Protein AF-A0AA39DGH0-F1 (afdb_monomer_lite)

Secondary structure (DSSP, 8-state):
-------------------------PPP----------SS--SHHHHHHHHHHHHHHHHHHHHHHHHS-----TTS-HHHHHHHHHHHHHHHHHHHHHHHHHHHS-HHHHHHHHHHHHHHHHHHHHHHHHHHHHHHHHHHHHH-

Organism: Vitis rotundifolia (NCBI:txid103349)

Structure (mmCIF, N/CA/C/O backbone):
data_AF-A0AA39DGH0-F1
#
_entry.id   AF-A0AA39DGH0-F1
#
loop_
_atom_site.group_PDB
_atom_site.id
_atom_site.type_symbol
_atom_site.label_atom_id
_atom_site.label_alt_id
_atom_site.label_comp_id
_atom_site.label_asym_id
_atom_site.label_entity_id
_atom_site.label_seq_id
_atom_site.pdbx_PDB_ins_code
_atom_site.Cartn_x
_atom_site.Cartn_y
_atom_site.Cartn_z
_atom_site.occupancy
_atom_site.B_iso_or_equiv
_atom_site.auth_seq_id
_atom_site.auth_comp_id
_atom_site.auth_asym_id
_atom_site.auth_atom_id
_atom_site.pdbx_PDB_model_num
ATOM 1 N N . MET A 1 1 ? -36.836 25.045 59.317 1.00 42.53 1 MET A N 1
ATOM 2 C CA . MET A 1 1 ? -36.509 24.519 57.978 1.00 42.53 1 MET A CA 1
ATOM 3 C C . MET A 1 1 ? -35.917 23.138 58.173 1.00 42.53 1 MET A C 1
ATOM 5 O O . MET A 1 1 ? -34.768 23.012 58.574 1.00 42.53 1 MET A O 1
ATOM 9 N N . GLU A 1 2 ? -36.786 22.139 58.035 1.00 37.50 2 GLU A N 1
ATOM 10 C CA . GLU A 1 2 ? -36.481 20.709 57.889 1.00 37.50 2 GLU A CA 1
ATOM 11 C C . GLU A 1 2 ? -35.688 20.501 56.562 1.00 37.50 2 GLU A C 1
ATOM 13 O O . GLU A 1 2 ? -35.639 21.421 55.749 1.00 37.50 2 GLU A O 1
ATOM 18 N N . SER A 1 3 ? -35.003 19.400 56.238 1.00 40.62 3 SER A N 1
ATOM 19 C CA . SER A 1 3 ? -35.198 18.000 56.616 1.00 40.62 3 SER A CA 1
ATOM 20 C C . SER A 1 3 ? -33.913 17.187 56.379 1.00 40.62 3 SER A C 1
ATOM 22 O O . SER A 1 3 ? -33.245 17.335 55.357 1.00 40.62 3 SER A O 1
ATOM 24 N N . THR A 1 4 ? -33.635 16.257 57.289 1.00 46.69 4 THR A N 1
ATOM 25 C CA . THR A 1 4 ? -32.751 15.098 57.112 1.00 46.69 4 THR A CA 1
ATOM 26 C C . THR A 1 4 ? -33.510 14.038 56.305 1.00 46.69 4 THR A C 1
ATOM 28 O O . THR A 1 4 ? -34.542 13.555 56.769 1.00 46.69 4 THR A O 1
ATOM 31 N N . SER A 1 5 ? -33.056 13.670 55.104 1.00 50.38 5 SER A N 1
ATOM 32 C CA . SER A 1 5 ? -33.682 12.602 54.311 1.00 50.38 5 SER A CA 1
ATOM 33 C C . SER A 1 5 ? -33.056 11.241 54.631 1.00 50.38 5 SER A C 1
ATOM 35 O O . SER A 1 5 ? -31.991 10.873 54.140 1.00 50.38 5 SER A O 1
ATOM 37 N N . LEU A 1 6 ? -33.748 10.486 55.484 1.00 42.78 6 LEU A N 1
ATOM 38 C CA . LEU A 1 6 ? -33.536 9.057 55.704 1.00 42.78 6 LEU A CA 1
ATOM 39 C C . LEU A 1 6 ? -34.305 8.254 54.643 1.00 42.78 6 LEU A C 1
ATOM 41 O O . LEU A 1 6 ? -35.479 8.512 54.384 1.00 42.78 6 LEU A O 1
ATOM 45 N N . PHE A 1 7 ? -33.632 7.265 54.054 1.00 47.84 7 PHE A N 1
ATOM 46 C CA . PHE A 1 7 ? -34.236 6.207 53.241 1.00 47.84 7 PHE A CA 1
ATOM 47 C C . PHE A 1 7 ? -35.332 5.455 54.008 1.00 47.84 7 PHE A C 1
ATOM 49 O O . PHE A 1 7 ? -35.190 5.219 55.210 1.00 47.84 7 PHE A O 1
ATOM 56 N N . PRO A 1 8 ? -36.354 4.958 53.291 1.00 49.88 8 PRO A N 1
ATOM 57 C CA . PRO A 1 8 ? -36.729 3.560 53.511 1.00 49.88 8 PRO A CA 1
ATOM 58 C C . PRO A 1 8 ? -37.145 2.802 52.233 1.00 49.88 8 PRO A C 1
ATOM 60 O O . PRO A 1 8 ? -37.922 3.283 51.414 1.00 49.88 8 PRO A O 1
ATOM 63 N N . SER A 1 9 ? -36.678 1.554 52.124 1.00 48.22 9 SER A N 1
ATOM 64 C CA . SER A 1 9 ? -37.441 0.439 51.529 1.00 48.22 9 SER A CA 1
ATOM 65 C C . SER A 1 9 ? -38.310 -0.194 52.619 1.00 48.22 9 SER A C 1
ATOM 67 O O . SER A 1 9 ? -37.860 -0.256 53.765 1.00 48.22 9 SER A O 1
ATOM 69 N N . PRO A 1 10 ? -39.545 -0.627 52.312 1.00 50.16 10 PRO A N 1
ATOM 70 C CA . PRO A 1 10 ? -39.908 -2.053 52.464 1.00 50.16 10 PRO A CA 1
ATOM 71 C C . PRO A 1 10 ? -40.964 -2.512 51.416 1.00 50.16 10 PRO A C 1
ATOM 73 O O . PRO A 1 10 ? -41.798 -1.732 50.980 1.00 50.16 10 PRO A O 1
ATOM 76 N N . THR A 1 11 ? -40.887 -3.698 50.804 1.00 42.81 11 THR A N 1
ATOM 77 C CA . THR A 1 11 ? -41.265 -5.053 51.277 1.00 42.81 11 THR A CA 1
ATOM 78 C C . THR A 1 11 ? -42.509 -5.591 50.553 1.00 42.81 11 THR A C 1
ATOM 80 O O . THR A 1 11 ? -43.609 -5.057 50.647 1.00 42.81 11 THR A O 1
ATOM 83 N N . LEU A 1 12 ? -42.258 -6.698 49.846 1.00 46.41 12 LEU A N 1
ATOM 84 C CA . LEU A 1 12 ? -43.117 -7.824 49.461 1.00 46.41 12 LEU A CA 1
ATOM 85 C C . LEU A 1 12 ? -44.532 -7.871 50.063 1.00 46.41 12 LEU A C 1
ATOM 87 O O . LEU A 1 12 ? -44.696 -7.926 51.280 1.00 46.41 12 LEU A O 1
ATOM 91 N N . THR A 1 13 ? -45.539 -8.035 49.199 1.00 42.78 13 THR A N 1
ATOM 92 C CA . THR A 1 13 ? -46.873 -8.504 49.598 1.00 42.78 13 THR A CA 1
ATOM 93 C C . THR A 1 13 ? -47.199 -9.855 48.972 1.00 42.78 13 THR A C 1
ATOM 95 O O . THR A 1 13 ? -46.988 -10.108 47.787 1.00 42.78 13 THR A O 1
ATOM 98 N N . PHE A 1 14 ? -47.668 -10.721 49.861 1.00 38.72 14 PHE A N 1
ATOM 99 C CA . PHE A 1 14 ? -47.957 -12.137 49.726 1.00 38.72 14 PHE A CA 1
ATOM 100 C C . PHE A 1 14 ? -49.187 -12.433 48.856 1.00 38.72 14 PHE A C 1
ATOM 102 O O . PHE A 1 14 ? -50.106 -11.624 48.736 1.00 38.72 14 PHE A O 1
ATOM 109 N N . LEU A 1 15 ? -49.199 -13.655 48.314 1.00 43.50 15 LEU A N 1
ATOM 110 C CA . LEU A 1 15 ? -50.305 -14.279 47.594 1.00 43.50 15 LEU A CA 1
ATOM 111 C C . LEU A 1 15 ? -51.615 -14.250 48.394 1.00 43.50 15 LEU A C 1
ATOM 113 O O . LEU A 1 15 ? -51.630 -14.563 49.583 1.00 43.50 15 LEU A O 1
ATOM 117 N N . SER A 1 16 ? -52.727 -14.022 47.694 1.00 40.69 16 SER A N 1
ATOM 118 C CA . SER A 1 16 ? -54.060 -14.375 48.179 1.00 40.69 16 SER A CA 1
ATOM 119 C C . SER A 1 16 ? -54.661 -15.456 47.283 1.00 40.69 16 SER A C 1
ATOM 121 O O . SER A 1 16 ? -54.806 -15.288 46.071 1.00 40.69 16 SER A O 1
ATOM 123 N N . SER A 1 17 ? -54.950 -16.603 47.893 1.00 48.81 17 SER A N 1
ATOM 124 C CA . SER A 1 17 ? -55.628 -17.742 47.285 1.00 48.81 17 SER A CA 1
ATOM 125 C C . SER A 1 17 ? -57.118 -17.455 47.117 1.00 48.81 17 SER A C 1
ATOM 127 O O . SER A 1 17 ? -57.754 -17.029 48.080 1.00 48.81 17 SER A O 1
ATOM 129 N N . SER A 1 18 ? -57.725 -17.832 45.990 1.00 46.91 18 SER A N 1
ATOM 130 C CA . SER A 1 18 ? -59.113 -18.302 46.049 1.00 46.91 18 SER A CA 1
ATOM 131 C C . SER A 1 18 ? -59.487 -19.262 44.914 1.00 46.91 18 SER A C 1
ATOM 133 O O . SER A 1 18 ? -59.310 -18.991 43.733 1.00 46.91 18 SER A O 1
ATOM 135 N N . SER A 1 19 ? -60.042 -20.388 45.366 1.00 43.25 19 SER A N 1
ATOM 136 C CA . SER A 1 19 ? -61.136 -21.173 44.789 1.00 43.25 19 SER A CA 1
ATOM 137 C C . SER A 1 19 ? -60.961 -21.829 43.413 1.00 43.25 19 SER A C 1
ATOM 139 O O . SER A 1 19 ? -61.148 -21.238 42.351 1.00 43.25 19 SER A O 1
ATOM 141 N N . ALA A 1 20 ? -60.738 -23.144 43.464 1.00 47.50 20 ALA A N 1
ATOM 142 C CA . ALA A 1 20 ? -60.955 -24.058 42.357 1.00 47.50 20 ALA A CA 1
ATOM 143 C C . ALA A 1 20 ? -62.436 -24.082 41.937 1.00 47.50 20 ALA A C 1
ATOM 145 O O . ALA A 1 20 ? -63.315 -24.429 42.727 1.00 47.50 20 ALA A O 1
ATOM 146 N N . LYS A 1 21 ? -62.699 -23.813 40.655 1.00 44.69 21 LYS A N 1
ATOM 147 C CA . LYS A 1 21 ? -63.886 -24.311 39.951 1.00 44.69 21 LYS A CA 1
ATOM 148 C C . LYS A 1 21 ? -63.441 -24.955 38.644 1.00 44.69 21 LYS A C 1
ATOM 150 O O . LYS A 1 21 ? -62.970 -24.281 37.731 1.00 44.69 21 LYS A O 1
ATOM 155 N N . ALA A 1 22 ? -63.574 -26.276 38.574 1.00 51.19 22 ALA A N 1
ATOM 156 C CA . ALA A 1 22 ? -63.424 -27.029 37.342 1.00 51.19 22 ALA A CA 1
ATOM 157 C C . ALA A 1 22 ? -64.546 -26.622 36.375 1.00 51.19 22 ALA A C 1
ATOM 159 O O . ALA A 1 22 ? -65.725 -26.797 36.673 1.00 51.19 22 ALA A O 1
ATOM 160 N N . SER A 1 23 ? -64.176 -26.063 35.222 1.00 52.22 23 SER A N 1
ATOM 161 C CA . SER A 1 23 ? -65.091 -25.826 34.108 1.00 52.22 23 SER A CA 1
ATOM 162 C C . SER A 1 23 ? -64.423 -26.263 32.807 1.00 52.22 23 SER A C 1
ATOM 164 O O . SER A 1 23 ? -63.248 -25.998 32.550 1.00 52.22 23 SER A O 1
ATOM 166 N N . TYR A 1 24 ? -65.181 -27.029 32.038 1.00 48.75 24 TYR A N 1
ATOM 167 C CA . TYR A 1 24 ? -64.777 -27.841 30.902 1.00 48.75 24 TYR A CA 1
ATOM 168 C C . TYR A 1 24 ? -64.074 -27.029 29.797 1.00 48.75 24 TYR A C 1
ATOM 170 O O . TYR A 1 24 ? -64.579 -26.011 29.325 1.00 48.75 24 TYR A O 1
ATOM 178 N N . ARG A 1 25 ? -62.906 -27.515 29.344 1.00 44.66 25 ARG A N 1
ATOM 179 C CA . ARG A 1 25 ? -62.127 -26.942 28.230 1.00 44.66 25 ARG A CA 1
ATOM 180 C C . ARG A 1 25 ? -62.976 -26.841 26.955 1.00 44.66 25 ARG A C 1
ATOM 182 O O . ARG A 1 25 ? -63.195 -27.847 26.284 1.00 44.66 25 ARG A O 1
ATOM 189 N N . LYS A 1 26 ? -63.325 -25.626 26.528 1.00 57.91 26 LYS A N 1
ATOM 190 C CA . LYS A 1 26 ? -63.626 -25.343 25.115 1.00 57.91 26 LYS A CA 1
ATOM 191 C C . LYS A 1 26 ? -62.351 -24.835 24.442 1.00 57.91 26 LYS A C 1
ATOM 193 O O . LYS A 1 26 ? -61.803 -23.811 24.840 1.00 57.91 26 LYS A O 1
ATOM 198 N N . LYS A 1 27 ? -61.837 -25.576 23.455 1.00 62.75 27 LYS A N 1
ATOM 199 C CA . LYS A 1 27 ? -60.684 -25.142 22.649 1.00 62.75 27 LYS A CA 1
ATOM 200 C C . LYS A 1 27 ? -61.118 -23.958 21.766 1.00 62.75 27 LYS A C 1
ATOM 202 O O . LYS A 1 27 ? -62.127 -24.097 21.075 1.00 62.75 27 LYS A O 1
ATOM 207 N N . PRO A 1 28 ? -60.395 -22.826 21.733 1.00 60.41 28 PRO A N 1
ATOM 208 C CA . PRO A 1 28 ? -60.683 -21.775 20.768 1.00 60.41 28 PRO A CA 1
ATOM 209 C C . PRO A 1 28 ? -60.288 -22.257 19.367 1.00 60.41 28 PRO A C 1
ATOM 211 O O . PRO A 1 28 ? -59.126 -22.577 19.111 1.00 60.41 28 PRO A O 1
ATOM 214 N N . VAL A 1 29 ? -61.254 -22.319 18.450 1.00 65.62 29 VAL A N 1
ATOM 215 C CA . VAL A 1 29 ? -60.976 -22.518 17.023 1.00 65.62 29 VAL A CA 1
ATOM 216 C C . VAL A 1 29 ? -60.322 -21.237 16.512 1.00 65.62 29 VAL A C 1
ATOM 218 O O . VAL A 1 29 ? -60.973 -20.209 16.334 1.00 65.62 29 VAL A O 1
ATOM 221 N N . ARG A 1 30 ? -59.002 -21.281 16.324 1.00 61.28 30 ARG A N 1
ATOM 222 C CA . ARG A 1 30 ? -58.217 -20.173 15.780 1.00 61.28 30 ARG A CA 1
ATOM 223 C C . ARG A 1 30 ? -58.513 -20.080 14.280 1.00 61.28 30 ARG A C 1
ATOM 225 O O . ARG A 1 30 ? -58.002 -20.876 13.498 1.00 61.28 30 ARG A O 1
ATOM 232 N N . ARG A 1 31 ? -59.363 -19.135 13.870 1.00 58.19 31 ARG A N 1
ATOM 233 C CA . ARG A 1 31 ? -59.560 -18.808 12.451 1.00 58.19 31 ARG A CA 1
ATOM 234 C C . ARG A 1 31 ? -58.286 -18.129 11.947 1.00 58.19 31 ARG A C 1
ATOM 236 O O . ARG A 1 31 ? -58.039 -16.967 12.255 1.00 58.19 31 ARG A O 1
ATOM 243 N N . VAL A 1 32 ? -57.457 -18.871 11.219 1.00 63.12 32 VAL A N 1
ATOM 244 C CA . VAL A 1 32 ? -56.293 -18.318 10.521 1.00 63.12 32 VAL A CA 1
ATOM 245 C C . VAL A 1 32 ? -56.812 -17.577 9.294 1.00 63.12 32 VAL A C 1
ATOM 247 O O . VAL A 1 32 ? -57.253 -18.194 8.330 1.00 63.12 32 VAL A O 1
ATOM 250 N N . VAL A 1 33 ? -56.804 -16.247 9.349 1.00 64.44 33 VAL A N 1
ATOM 251 C CA . VAL A 1 33 ? -56.995 -15.408 8.165 1.00 64.44 33 VAL A CA 1
ATOM 252 C C . VAL A 1 33 ? -55.631 -15.273 7.500 1.00 64.44 33 VAL A C 1
ATOM 254 O O . VAL A 1 33 ? -54.727 -14.644 8.047 1.00 64.44 33 VAL A O 1
ATOM 257 N N . ALA A 1 34 ? -55.464 -15.894 6.335 1.00 57.00 34 ALA A N 1
ATOM 258 C CA . ALA A 1 34 ? -54.327 -15.616 5.474 1.00 57.00 34 ALA A CA 1
ATOM 259 C C . ALA A 1 34 ? -54.542 -14.235 4.841 1.00 57.00 34 ALA A C 1
ATOM 261 O O . ALA A 1 34 ? -55.468 -14.043 4.054 1.00 57.00 34 ALA A O 1
ATOM 262 N N . ALA A 1 35 ? -53.709 -13.259 5.204 1.00 56.72 35 ALA A N 1
ATOM 263 C CA . ALA A 1 35 ? -53.669 -11.985 4.502 1.00 56.72 35 ALA A CA 1
ATOM 264 C C . ALA A 1 35 ? -53.132 -12.237 3.084 1.00 56.72 35 ALA A C 1
ATOM 266 O O . ALA A 1 35 ? -51.950 -12.539 2.907 1.00 56.72 35 ALA A O 1
ATOM 267 N N . SER A 1 36 ? -54.011 -12.158 2.082 1.00 57.56 36 SER A N 1
ATOM 268 C CA . SER A 1 36 ? -53.622 -12.171 0.672 1.00 57.56 36 SER A CA 1
ATOM 269 C C . SER A 1 36 ? -52.685 -10.987 0.416 1.00 57.56 36 SER A C 1
ATOM 271 O O . SER A 1 36 ? -53.087 -9.828 0.519 1.00 57.56 36 SER A O 1
ATOM 273 N N . ARG A 1 37 ? -51.403 -11.279 0.163 1.00 53.75 37 ARG A N 1
ATOM 274 C CA . ARG A 1 37 ? -50.387 -10.281 -0.182 1.00 53.75 37 ARG A CA 1
ATOM 275 C C . ARG A 1 37 ? -50.652 -9.784 -1.602 1.00 53.75 37 ARG A C 1
ATOM 277 O O . ARG A 1 37 ? -50.439 -10.529 -2.556 1.00 53.75 37 ARG A O 1
ATOM 284 N N . GLY A 1 38 ? -51.072 -8.527 -1.723 1.00 52.69 38 GLY A N 1
ATOM 285 C CA . GLY A 1 38 ? -51.119 -7.821 -3.001 1.00 52.69 38 GLY A CA 1
ATOM 286 C C . GLY A 1 38 ? -49.735 -7.767 -3.676 1.00 52.69 38 GLY A C 1
ATOM 287 O O . GLY A 1 38 ? -48.708 -7.778 -2.986 1.00 52.69 38 GLY A O 1
ATOM 288 N N . PRO A 1 39 ? -49.676 -7.746 -5.017 1.00 53.47 39 PRO A N 1
ATOM 289 C CA . PRO A 1 39 ? -48.426 -7.710 -5.760 1.00 53.47 39 PRO A CA 1
ATOM 290 C C . PRO A 1 39 ? -47.935 -6.262 -5.833 1.00 53.47 39 PRO A C 1
ATOM 292 O O . PRO A 1 39 ? -48.393 -5.503 -6.678 1.00 53.47 39 PRO A O 1
ATOM 295 N N . GLY A 1 40 ? -47.038 -5.846 -4.938 1.00 59.50 40 GLY A N 1
ATOM 296 C CA . GLY A 1 40 ? -46.499 -4.487 -5.069 1.00 59.50 40 GLY A CA 1
ATOM 297 C C . GLY A 1 40 ? -45.558 -3.948 -4.002 1.00 59.50 40 GLY A C 1
ATOM 298 O O . GLY A 1 40 ? -45.328 -2.750 -4.011 1.00 59.50 40 GLY A O 1
ATOM 299 N N . ASP A 1 41 ? -45.024 -4.760 -3.087 1.00 53.38 41 ASP A N 1
ATOM 300 C CA . ASP A 1 41 ? -44.098 -4.243 -2.066 1.00 53.38 41 ASP A CA 1
ATOM 301 C C . ASP A 1 41 ? -43.218 -5.368 -1.498 1.00 53.38 41 ASP A C 1
ATOM 303 O O . ASP A 1 41 ? -43.489 -5.923 -0.430 1.00 53.38 41 ASP A O 1
ATOM 307 N N . ARG A 1 42 ? -42.230 -5.832 -2.276 1.00 55.97 42 ARG A N 1
ATOM 308 C CA . ARG A 1 42 ? -41.376 -6.971 -1.878 1.00 55.97 42 ARG A CA 1
ATOM 309 C C . ARG A 1 42 ? -39.928 -6.625 -1.549 1.00 55.97 42 ARG A C 1
ATOM 311 O O . ARG A 1 42 ? -39.307 -7.438 -0.873 1.00 55.97 42 ARG A O 1
ATOM 318 N N . ASP A 1 43 ? -39.434 -5.435 -1.883 1.00 58.19 43 ASP A N 1
ATOM 319 C CA . ASP A 1 43 ? -38.002 -5.140 -1.707 1.00 58.19 43 ASP A CA 1
ATOM 320 C C . ASP A 1 43 ? -37.648 -4.319 -0.459 1.00 58.19 43 ASP A C 1
ATOM 322 O O . ASP A 1 43 ? -36.489 -4.301 -0.053 1.00 58.19 43 ASP A O 1
ATOM 326 N N . TYR A 1 44 ? -38.617 -3.721 0.245 1.00 55.19 44 TYR A N 1
ATOM 327 C CA . TYR A 1 44 ? -38.317 -2.928 1.451 1.00 55.19 44 TYR A CA 1
ATOM 328 C C . TYR A 1 44 ? -38.424 -3.692 2.777 1.00 55.19 44 TYR A C 1
ATOM 330 O O . TYR A 1 44 ? -37.876 -3.261 3.792 1.00 55.19 44 TYR A O 1
ATOM 338 N N . ARG A 1 45 ? -39.093 -4.852 2.800 1.00 56.38 45 ARG A N 1
ATOM 339 C CA . ARG A 1 45 ? -39.342 -5.603 4.046 1.00 56.38 45 ARG A CA 1
ATOM 340 C C . ARG A 1 45 ? -38.182 -6.521 4.462 1.00 56.38 45 ARG A C 1
ATOM 342 O O . ARG A 1 45 ? -38.103 -6.875 5.635 1.00 56.38 45 ARG A O 1
ATOM 349 N N . GLY A 1 46 ? -37.301 -6.902 3.534 1.00 57.19 46 GLY A N 1
ATOM 350 C CA . GLY A 1 46 ? -36.109 -7.714 3.828 1.00 57.19 46 GLY A CA 1
ATOM 351 C C . GLY A 1 46 ? -34.944 -6.893 4.383 1.00 57.19 46 GLY A C 1
ATOM 352 O O . GLY A 1 46 ? -34.297 -7.313 5.337 1.00 57.19 46 GLY A O 1
ATOM 353 N N . LYS A 1 47 ? -34.758 -5.676 3.857 1.00 59.88 47 LYS A N 1
ATOM 354 C CA . LYS A 1 47 ? -33.627 -4.801 4.187 1.00 59.88 47 LYS A CA 1
ATOM 355 C C . LYS A 1 47 ? -33.594 -4.406 5.671 1.00 59.88 47 LYS A C 1
ATOM 357 O O . LYS A 1 47 ? -32.598 -4.643 6.337 1.00 59.88 47 LYS A O 1
ATOM 362 N N . LEU A 1 48 ? -34.738 -3.987 6.232 1.00 60.25 48 LEU A N 1
ATOM 363 C CA . LEU A 1 48 ? -34.859 -3.592 7.649 1.00 60.25 48 LEU A CA 1
ATOM 364 C C . LEU A 1 48 ? -34.437 -4.688 8.644 1.00 60.25 48 LEU A C 1
ATOM 366 O O . LEU A 1 48 ? -33.980 -4.382 9.748 1.00 60.25 48 LEU A O 1
ATOM 370 N N . VAL A 1 49 ? -34.615 -5.963 8.281 1.00 62.94 49 VAL A N 1
ATOM 371 C CA . VAL A 1 49 ? -34.152 -7.084 9.111 1.00 62.94 49 VAL A CA 1
ATOM 372 C C . VAL A 1 49 ? -32.632 -7.215 9.017 1.00 62.94 49 VAL A C 1
ATOM 374 O O . VAL A 1 49 ? -31.993 -7.465 10.038 1.00 62.94 49 VAL A O 1
ATOM 377 N N . ASP A 1 50 ? -32.049 -6.981 7.841 1.00 72.31 50 ASP A N 1
ATOM 378 C CA . ASP A 1 50 ? -30.605 -7.041 7.615 1.00 72.31 50 ASP A CA 1
ATOM 379 C C . ASP A 1 50 ? -29.849 -5.919 8.335 1.00 72.31 50 ASP A C 1
ATOM 381 O O . ASP A 1 50 ? -28.837 -6.212 8.970 1.00 72.31 50 ASP A O 1
ATOM 385 N N . GLU A 1 51 ? -30.335 -4.670 8.349 1.00 77.38 51 GLU A N 1
ATOM 386 C CA . GLU A 1 51 ? -29.670 -3.599 9.114 1.00 77.38 51 GLU A CA 1
ATOM 387 C C . GLU A 1 51 ? -29.624 -3.918 10.613 1.00 77.38 51 GLU A C 1
ATOM 389 O O . GLU A 1 51 ? -28.560 -3.857 11.238 1.00 77.38 51 GLU A O 1
ATOM 394 N N . ASN A 1 52 ? -30.756 -4.323 11.199 1.00 82.75 52 ASN A N 1
ATOM 395 C CA . ASN A 1 52 ? -30.797 -4.668 12.619 1.00 82.75 52 ASN A CA 1
ATOM 396 C C . ASN A 1 52 ? -29.972 -5.933 12.913 1.00 82.75 52 ASN A C 1
ATOM 398 O O . ASN A 1 52 ? -29.394 -6.071 13.994 1.00 82.75 52 ASN A O 1
ATOM 402 N N . MET A 1 53 ? -29.854 -6.840 11.938 1.00 87.12 53 MET A N 1
ATOM 403 C CA . MET A 1 53 ? -28.997 -8.016 12.043 1.00 87.12 53 MET A CA 1
ATOM 404 C C . MET A 1 53 ? -27.505 -7.700 11.936 1.00 87.12 53 MET A C 1
ATOM 406 O O . MET A 1 53 ? -26.711 -8.316 12.650 1.00 87.12 53 MET A O 1
ATOM 410 N N . ILE A 1 54 ? -27.105 -6.738 11.104 1.00 86.44 54 ILE A N 1
ATOM 411 C CA . ILE A 1 54 ? -25.723 -6.248 11.022 1.00 86.44 54 ILE A CA 1
ATOM 412 C C . ILE A 1 54 ? -25.339 -5.572 12.338 1.00 86.44 54 ILE A C 1
ATOM 414 O O . ILE A 1 54 ? -24.298 -5.908 12.901 1.00 86.44 54 ILE A O 1
ATOM 418 N N . VAL A 1 55 ? -26.204 -4.706 12.878 1.00 91.00 55 VAL A N 1
ATOM 419 C CA . VAL A 1 55 ? -25.980 -4.050 14.176 1.00 91.00 55 VAL A CA 1
ATOM 420 C C . VAL A 1 55 ? -25.873 -5.081 15.298 1.00 91.00 55 VAL A C 1
ATOM 422 O O . VAL A 1 55 ? -24.976 -4.983 16.133 1.00 91.00 55 VAL A O 1
ATOM 425 N N . LEU A 1 56 ? -26.726 -6.112 15.306 1.00 92.75 56 LEU A N 1
ATOM 426 C CA . LEU A 1 56 ? -26.636 -7.172 16.310 1.00 92.75 56 LEU A CA 1
ATOM 427 C C . LEU A 1 56 ? -25.314 -7.941 16.199 1.00 92.75 56 LEU A C 1
ATOM 429 O O . LEU A 1 56 ? -24.647 -8.164 17.205 1.00 92.75 56 LEU A O 1
ATOM 433 N N . ARG A 1 57 ? -24.902 -8.321 14.984 1.00 90.88 57 ARG A N 1
ATOM 434 C CA . ARG A 1 57 ? -23.621 -9.010 14.750 1.00 90.88 57 ARG A CA 1
ATOM 435 C C . ARG A 1 57 ? -22.430 -8.142 15.149 1.00 90.88 57 ARG A C 1
ATOM 437 O O . ARG A 1 57 ? -21.480 -8.669 15.718 1.00 90.88 57 ARG A O 1
ATOM 444 N N . MET A 1 58 ? -22.489 -6.841 14.875 1.00 89.69 58 MET A N 1
ATOM 445 C CA . MET A 1 58 ? -21.477 -5.871 15.282 1.00 89.69 58 MET A CA 1
ATOM 446 C C . MET A 1 58 ? -21.381 -5.794 16.807 1.00 89.69 58 MET A C 1
ATOM 448 O O . MET A 1 58 ? -20.305 -6.030 17.343 1.00 89.69 58 MET A O 1
ATOM 452 N N . ARG A 1 59 ? -22.503 -5.597 17.507 1.00 92.25 59 ARG A N 1
ATOM 453 C CA . ARG A 1 59 ? -22.535 -5.539 18.977 1.00 92.25 59 ARG A CA 1
ATOM 454 C C . ARG A 1 59 ? -22.096 -6.846 19.631 1.00 92.25 59 ARG A C 1
ATOM 456 O O . ARG A 1 59 ? -21.356 -6.815 20.601 1.00 92.25 59 ARG A O 1
ATOM 463 N N . ILE A 1 60 ? -22.498 -8.001 19.091 1.00 91.50 60 ILE A N 1
ATOM 464 C CA . ILE A 1 60 ? -22.032 -9.308 19.585 1.00 91.50 60 ILE A CA 1
ATOM 465 C C . ILE A 1 60 ? -20.515 -9.424 19.437 1.00 91.50 60 ILE A C 1
ATOM 467 O O . ILE A 1 60 ? -19.865 -9.950 20.331 1.00 91.50 60 ILE A O 1
ATOM 471 N N . ARG A 1 61 ? -19.934 -8.960 18.323 1.00 84.94 61 ARG A N 1
ATOM 472 C CA . ARG A 1 61 ? -18.475 -8.973 18.136 1.00 84.94 61 ARG A CA 1
ATOM 473 C C . ARG A 1 61 ? -17.771 -7.988 19.061 1.00 84.94 61 ARG A C 1
ATOM 475 O O . ARG A 1 61 ? -16.746 -8.349 19.614 1.00 84.94 61 ARG A O 1
ATOM 482 N N . GLU A 1 62 ? -18.317 -6.791 19.234 1.00 84.69 62 GLU A N 1
ATOM 483 C CA . GLU A 1 62 ? -17.790 -5.759 20.132 1.00 84.69 62 GLU A CA 1
ATOM 484 C C . GLU A 1 62 ? -17.771 -6.244 21.584 1.00 84.69 62 GLU A C 1
ATOM 486 O O . GLU A 1 62 ? -16.723 -6.246 22.221 1.00 84.69 62 GLU A O 1
ATOM 491 N N . VAL A 1 63 ? -18.897 -6.779 22.067 1.00 85.56 63 VAL A N 1
ATOM 492 C CA . VAL A 1 63 ? -18.996 -7.377 23.403 1.00 85.56 63 VAL A CA 1
ATOM 493 C C . VAL A 1 63 ? -18.087 -8.598 23.521 1.00 85.56 63 VAL A C 1
ATOM 495 O O . VAL A 1 63 ? -17.364 -8.705 24.499 1.00 85.56 63 VAL A O 1
ATOM 498 N N . LYS A 1 64 ? -18.012 -9.473 22.510 1.00 81.31 64 LYS A N 1
ATOM 499 C CA . LYS A 1 64 ? -17.071 -10.607 22.523 1.00 81.31 64 LYS A CA 1
ATOM 500 C C . LYS A 1 64 ? -15.605 -10.184 22.564 1.00 81.31 64 LYS A C 1
ATOM 502 O O . LYS A 1 64 ? -14.808 -10.892 23.171 1.00 81.31 64 LYS A O 1
ATOM 507 N N . MET A 1 65 ? -15.244 -9.081 21.910 1.00 72.88 65 MET A N 1
ATOM 508 C CA . MET A 1 65 ? -13.896 -8.504 21.963 1.00 72.88 65 MET A CA 1
ATOM 509 C C . MET A 1 65 ? -13.602 -7.838 23.312 1.00 72.88 65 MET A C 1
ATOM 511 O O . MET A 1 65 ? -12.442 -7.754 23.690 1.00 72.88 65 MET A O 1
ATOM 515 N N . LEU A 1 66 ? -14.633 -7.380 24.027 1.00 73.31 66 LEU A N 1
ATOM 516 C CA . LEU A 1 66 ? -14.518 -6.843 25.383 1.00 73.31 66 LEU A CA 1
ATOM 517 C C . LEU A 1 66 ? -14.455 -7.960 26.448 1.00 73.31 66 LEU A C 1
ATOM 519 O O . LEU A 1 66 ? -13.725 -7.843 27.427 1.00 73.31 66 LEU A O 1
ATOM 523 N N . GLU A 1 67 ? -15.233 -9.032 26.261 1.00 71.44 67 GLU A N 1
ATOM 524 C CA . GLU A 1 67 ? -15.329 -10.199 27.153 1.00 71.44 67 GLU A CA 1
ATOM 525 C C . GLU A 1 67 ? -14.136 -11.146 27.013 1.00 71.44 67 GLU A C 1
ATOM 527 O O . GLU A 1 67 ? -13.639 -11.682 28.005 1.00 71.44 67 GLU A O 1
ATOM 532 N N . THR A 1 68 ? -13.664 -11.358 25.783 1.00 71.06 68 THR A N 1
ATOM 533 C CA . THR A 1 68 ? -12.355 -11.970 25.564 1.00 71.06 68 THR A CA 1
ATOM 534 C C . THR A 1 68 ? -11.363 -10.930 26.036 1.00 71.06 68 THR A C 1
ATOM 536 O O . THR A 1 68 ? -11.252 -9.884 25.402 1.00 71.06 68 THR A O 1
ATOM 539 N N . SER A 1 69 ? -10.690 -11.174 27.165 1.00 62.06 69 SER A N 1
ATOM 540 C CA . SER A 1 69 ? -9.629 -10.282 27.628 1.00 62.06 69 SER A CA 1
ATOM 541 C C . SER A 1 69 ? -8.762 -9.915 26.429 1.00 62.06 69 SER A C 1
ATOM 543 O O . SER A 1 69 ? -8.465 -10.793 25.610 1.00 62.06 69 SER A O 1
ATOM 545 N N . LYS A 1 70 ? -8.430 -8.625 26.303 1.00 62.88 70 LYS A N 1
ATOM 546 C CA . LYS A 1 70 ? -7.574 -8.013 25.273 1.00 62.88 70 LYS A CA 1
ATOM 547 C C . LYS A 1 70 ? -6.152 -8.582 25.398 1.00 62.88 70 LYS A C 1
ATOM 549 O O . LYS A 1 70 ? -5.189 -7.899 25.709 1.00 62.88 70 LYS A O 1
ATOM 554 N N . SER A 1 71 ? -6.063 -9.899 25.313 1.00 64.69 71 SER A N 1
ATOM 555 C CA . SER A 1 71 ? -4.907 -10.708 25.595 1.00 64.69 71 SER A CA 1
ATOM 556 C C . SER A 1 71 ? 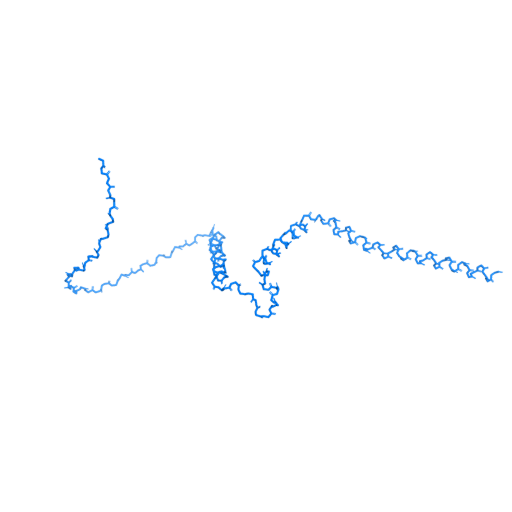-4.208 -10.863 24.261 1.00 64.69 71 SER A C 1
ATOM 558 O O . SER A 1 71 ? -4.780 -11.419 23.315 1.00 64.69 71 SER A O 1
ATOM 560 N N . PRO A 1 72 ? -3.000 -10.305 24.139 1.00 68.25 72 PRO A N 1
ATOM 561 C CA . PRO A 1 72 ? -2.240 -10.485 22.929 1.00 68.25 72 PRO A CA 1
ATOM 562 C C . PRO A 1 72 ? -2.000 -11.988 22.732 1.00 68.25 72 PRO A C 1
ATOM 564 O O . PRO A 1 72 ? -1.850 -12.722 23.719 1.00 68.25 72 PRO A O 1
ATOM 567 N N . PRO A 1 73 ? -1.969 -12.466 21.480 1.00 74.00 73 PRO A N 1
ATOM 568 C CA . PRO A 1 73 ? -1.731 -13.871 21.193 1.00 74.00 73 PRO A CA 1
ATOM 569 C C . PRO A 1 73 ? -0.488 -14.383 21.932 1.00 74.00 73 PRO A C 1
ATOM 571 O O . PRO A 1 73 ? 0.529 -13.693 22.030 1.00 74.00 73 PRO A O 1
ATOM 574 N N . SER A 1 74 ? -0.554 -15.601 22.475 1.00 74.50 74 SER A N 1
ATOM 575 C CA . SER A 1 74 ? 0.524 -16.153 23.312 1.00 74.50 74 SER A CA 1
ATOM 576 C C . SER A 1 74 ? 1.859 -16.285 22.572 1.00 74.50 74 SER A C 1
ATOM 578 O O . SER A 1 74 ? 2.910 -16.276 23.208 1.00 74.50 74 SER A O 1
ATOM 580 N N . ASN A 1 75 ? 1.815 -16.359 21.239 1.00 83.00 75 ASN A N 1
ATOM 581 C CA . ASN A 1 75 ? 2.971 -16.446 20.352 1.00 83.00 75 ASN A CA 1
ATOM 582 C C . ASN A 1 75 ? 3.652 -15.095 20.061 1.00 83.00 75 ASN A C 1
ATOM 584 O O . ASN A 1 75 ? 4.621 -15.079 19.307 1.0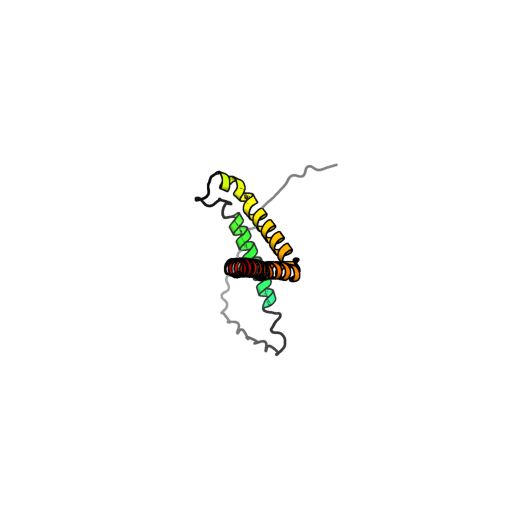0 83.00 75 ASN A O 1
ATOM 588 N N . TRP A 1 76 ? 3.137 -13.982 20.589 1.00 82.25 76 TRP A N 1
ATOM 589 C CA . TRP A 1 76 ? 3.717 -12.651 20.389 1.00 82.25 76 TRP A CA 1
ATOM 590 C C . TRP A 1 76 ? 4.858 -12.390 21.371 1.00 82.25 76 TRP A C 1
ATOM 592 O O . TRP A 1 76 ? 4.862 -12.871 22.507 1.00 82.25 76 TRP A O 1
ATOM 602 N N . MET A 1 77 ? 5.829 -11.596 20.940 1.00 83.06 77 MET A N 1
ATOM 603 C CA . MET A 1 77 ? 6.991 -11.230 21.739 1.00 83.06 77 MET A CA 1
ATOM 604 C C . MET A 1 77 ? 6.611 -10.155 22.778 1.00 83.06 77 MET A C 1
ATOM 606 O O . MET A 1 77 ? 5.722 -9.339 22.549 1.00 83.06 77 MET A O 1
ATOM 610 N N . GLU A 1 78 ? 7.280 -10.105 23.936 1.00 85.44 78 GLU A N 1
ATOM 611 C CA . GLU A 1 78 ? 6.885 -9.224 25.062 1.00 85.44 78 GLU A CA 1
ATOM 612 C C . GLU A 1 78 ? 6.862 -7.716 24.728 1.00 85.44 78 GLU A C 1
ATOM 614 O O . GLU A 1 78 ? 6.215 -6.918 25.405 1.00 85.44 78 GLU A O 1
ATOM 619 N N . TRP A 1 79 ? 7.564 -7.277 23.682 1.00 84.12 79 TRP A N 1
ATOM 620 C CA . TRP A 1 79 ? 7.459 -5.900 23.185 1.00 84.12 79 TRP A CA 1
ATOM 621 C C . TRP A 1 79 ? 6.236 -5.680 22.280 1.00 84.12 79 TRP A C 1
ATOM 623 O O . TRP A 1 79 ? 5.661 -4.597 22.323 1.00 84.12 79 TRP A O 1
ATOM 633 N N . GLU A 1 80 ? 5.794 -6.693 21.532 1.00 83.00 80 GLU A N 1
ATOM 634 C CA . GLU A 1 80 ? 4.594 -6.642 20.682 1.00 83.00 80 GLU A CA 1
ATOM 635 C C . GLU A 1 80 ? 3.338 -6.608 21.553 1.00 83.00 80 GLU A C 1
ATOM 637 O O . GLU A 1 80 ? 2.420 -5.824 21.320 1.00 83.00 80 GLU A O 1
ATOM 642 N N . LYS A 1 81 ? 3.342 -7.394 22.637 1.00 82.88 81 LYS A N 1
ATOM 643 C CA . LYS A 1 81 ? 2.282 -7.399 23.655 1.00 82.88 81 LYS A CA 1
ATOM 644 C C . LYS A 1 81 ? 2.069 -6.019 24.283 1.00 82.88 81 LYS A C 1
ATOM 646 O O . LYS A 1 81 ? 0.930 -5.637 24.527 1.00 82.88 81 LYS A O 1
ATOM 651 N N . ARG A 1 82 ? 3.148 -5.251 24.494 1.00 82.19 82 ARG A N 1
ATOM 652 C CA . ARG A 1 82 ? 3.099 -3.886 25.057 1.00 82.19 82 ARG A CA 1
ATOM 653 C C . ARG A 1 82 ? 2.415 -2.865 24.144 1.00 82.19 82 ARG A C 1
ATOM 655 O O . ARG A 1 82 ? 1.943 -1.854 24.646 1.00 82.19 82 ARG A O 1
ATOM 662 N N . TYR A 1 83 ? 2.357 -3.123 22.838 1.00 75.38 83 TYR A N 1
ATOM 663 C CA . TYR A 1 83 ? 1.739 -2.231 21.849 1.00 75.38 83 TYR A CA 1
ATOM 664 C C . TYR A 1 83 ? 0.383 -2.733 21.327 1.00 75.38 83 TYR A C 1
ATOM 666 O O . TYR A 1 83 ? -0.246 -2.063 20.510 1.00 75.38 83 TYR A O 1
ATOM 674 N N . TYR A 1 84 ? -0.097 -3.881 21.813 1.00 78.12 84 TYR A N 1
ATOM 675 C CA . TYR A 1 84 ? -1.302 -4.546 21.312 1.00 78.12 84 TYR A CA 1
ATOM 676 C C . TYR A 1 84 ? -2.566 -3.679 21.389 1.00 78.12 84 TYR A C 1
ATOM 678 O O . TYR A 1 84 ? -3.381 -3.692 20.467 1.00 78.12 84 TYR A O 1
ATOM 686 N N . ASP A 1 85 ? -2.709 -2.897 22.462 1.00 78.12 85 ASP A N 1
ATOM 687 C CA . ASP A 1 85 ? -3.922 -2.116 22.712 1.00 78.12 85 ASP A CA 1
ATOM 688 C C . ASP A 1 85 ? -4.198 -1.056 21.647 1.00 78.12 85 ASP A C 1
ATOM 690 O O . ASP A 1 85 ? -5.362 -0.844 21.310 1.00 78.12 85 ASP A O 1
ATOM 694 N N . HIS A 1 86 ? -3.137 -0.441 21.119 1.00 78.75 86 HIS A N 1
ATOM 695 C CA . HIS A 1 86 ? -3.203 0.648 20.142 1.00 78.75 86 HIS A CA 1
ATOM 696 C C . HIS A 1 86 ? -2.969 0.150 18.708 1.00 78.75 86 HIS A C 1
ATOM 698 O O . HIS A 1 86 ? -3.441 0.760 17.755 1.00 78.75 86 HIS A O 1
ATOM 704 N N . TYR A 1 87 ? -2.328 -1.014 18.541 1.00 80.31 87 TYR A N 1
ATOM 705 C CA . TYR A 1 87 ? -1.993 -1.584 17.235 1.00 80.31 87 TYR A CA 1
ATOM 706 C C . TYR A 1 87 ? -3.197 -1.698 16.291 1.00 80.31 87 TYR A C 1
ATOM 708 O O . TYR A 1 87 ? -3.121 -1.302 15.131 1.00 80.31 87 TYR A O 1
ATOM 716 N N . ASN A 1 88 ? -4.323 -2.230 16.773 1.00 80.25 88 ASN A N 1
ATOM 717 C CA . ASN A 1 88 ? -5.501 -2.424 15.925 1.00 80.25 88 ASN A CA 1
ATOM 718 C C . ASN A 1 88 ? -6.131 -1.096 15.482 1.00 80.25 88 ASN A C 1
ATOM 720 O O . ASN A 1 88 ? -6.619 -0.999 14.356 1.00 80.25 88 ASN A O 1
ATOM 724 N N . GLU A 1 89 ? -6.123 -0.087 16.353 1.00 84.56 89 GLU A N 1
ATOM 725 C CA . GLU A 1 89 ? -6.675 1.239 16.067 1.00 84.56 89 GLU A CA 1
ATOM 726 C C . GLU A 1 89 ? -5.792 1.975 15.053 1.00 84.56 89 GLU A C 1
ATOM 728 O O . GLU A 1 89 ? -6.292 2.433 14.023 1.00 84.56 89 GLU A O 1
ATOM 733 N N . ASP A 1 90 ? -4.477 1.966 15.278 1.00 86.12 90 ASP A N 1
ATOM 734 C CA . ASP A 1 90 ? -3.482 2.585 14.402 1.00 86.12 90 ASP A CA 1
ATOM 735 C C . ASP A 1 90 ? -3.466 1.938 13.012 1.00 86.12 90 ASP A C 1
ATOM 737 O O . ASP A 1 90 ? -3.485 2.632 11.993 1.00 86.12 90 ASP A O 1
ATOM 741 N N . VAL A 1 91 ? -3.483 0.601 12.939 1.00 87.75 91 VAL A N 1
ATOM 742 C CA . VAL A 1 91 ? -3.506 -0.130 11.662 1.00 87.75 91 VAL A CA 1
ATOM 743 C C . VAL A 1 91 ? -4.807 0.133 10.912 1.00 87.75 91 VAL A C 1
ATOM 745 O O . VAL A 1 91 ? -4.775 0.398 9.710 1.00 87.75 91 VAL A O 1
ATOM 748 N N . CYS A 1 92 ? -5.954 0.104 11.594 1.00 86.31 92 CYS A N 1
ATOM 749 C CA . CYS A 1 92 ? -7.242 0.396 10.967 1.00 86.31 92 CYS A CA 1
ATOM 750 C C . CYS A 1 92 ? -7.289 1.834 10.427 1.00 86.31 92 CYS A C 1
ATOM 752 O O . CYS A 1 92 ? -7.720 2.060 9.293 1.00 86.31 92 CYS A O 1
ATOM 754 N N . GLN A 1 93 ? -6.784 2.803 11.194 1.00 89.12 93 GLN A N 1
ATOM 755 C CA . GLN A 1 93 ? -6.709 4.198 10.773 1.00 89.12 93 GLN A CA 1
ATOM 756 C C . GLN A 1 93 ? -5.759 4.382 9.585 1.00 89.12 93 GLN A C 1
ATOM 758 O O . GLN A 1 93 ? -6.136 5.010 8.595 1.00 89.12 93 GLN A O 1
ATOM 763 N N . ALA A 1 94 ? -4.557 3.809 9.645 1.00 90.81 94 ALA A N 1
ATOM 764 C CA . ALA A 1 94 ? -3.575 3.883 8.568 1.00 90.81 94 ALA A CA 1
ATOM 765 C C . ALA A 1 94 ? -4.111 3.261 7.271 1.00 90.81 94 ALA A C 1
ATOM 767 O O . ALA A 1 94 ? -3.993 3.861 6.202 1.00 90.81 94 ALA A O 1
ATOM 768 N N . VAL A 1 95 ? -4.760 2.095 7.357 1.00 91.56 95 VAL A N 1
ATOM 769 C CA . VAL A 1 95 ? -5.392 1.438 6.205 1.00 91.56 95 VAL A CA 1
ATOM 770 C C . VAL A 1 95 ? -6.557 2.269 5.668 1.00 91.56 95 VAL A C 1
ATOM 772 O O . VAL A 1 95 ? -6.674 2.420 4.455 1.00 91.56 95 VAL A O 1
ATOM 775 N N . GLY A 1 96 ? -7.380 2.868 6.532 1.00 87.88 96 GLY A N 1
ATOM 776 C CA . GLY A 1 96 ? -8.467 3.759 6.118 1.00 87.88 96 GLY A CA 1
ATOM 777 C C . GLY A 1 96 ? -7.968 5.019 5.405 1.00 87.88 96 GLY A C 1
ATOM 778 O O . GLY A 1 96 ? -8.516 5.409 4.372 1.00 87.88 96 GLY A O 1
ATOM 779 N N . LEU A 1 97 ? -6.887 5.627 5.903 1.00 88.38 97 LEU A N 1
ATOM 780 C CA . LEU A 1 97 ? -6.223 6.760 5.256 1.00 88.38 97 LEU A CA 1
ATOM 781 C C . LEU A 1 97 ? -5.618 6.361 3.913 1.00 88.38 97 LEU A C 1
ATOM 783 O O . LEU A 1 97 ? -5.805 7.076 2.932 1.00 88.38 97 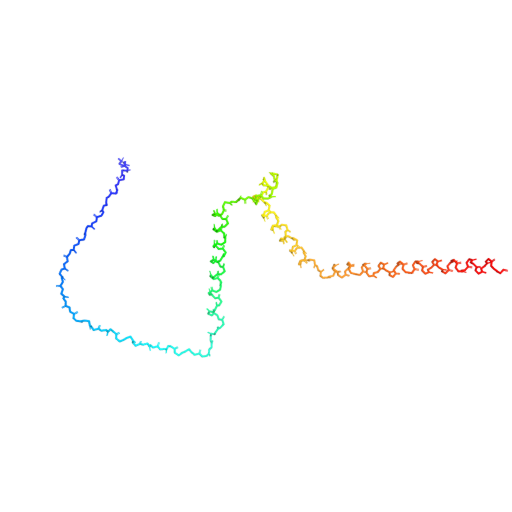LEU A O 1
ATOM 787 N N . LEU A 1 98 ? -4.945 5.212 3.844 1.00 88.31 98 LEU A N 1
ATOM 788 C CA . LEU A 1 98 ? -4.387 4.685 2.604 1.00 88.31 98 LEU A CA 1
ATOM 789 C C . LEU A 1 98 ? -5.485 4.396 1.580 1.00 88.31 98 LEU A C 1
ATOM 791 O O . LEU A 1 98 ? -5.355 4.768 0.419 1.00 88.31 98 LEU A O 1
ATOM 795 N N . GLN A 1 99 ? -6.579 3.768 1.999 1.00 87.31 99 GLN A N 1
ATOM 796 C CA . GLN A 1 99 ? -7.717 3.480 1.137 1.00 87.31 99 GLN A CA 1
ATOM 797 C C . GLN A 1 99 ? -8.369 4.771 0.633 1.00 87.31 99 GLN A C 1
ATOM 799 O O . GLN A 1 99 ? -8.645 4.887 -0.559 1.00 87.31 99 GLN A O 1
ATOM 804 N N . SER A 1 100 ? -8.567 5.758 1.509 1.00 84.25 100 SER A N 1
ATOM 805 C CA . SER A 1 100 ? -9.046 7.089 1.130 1.00 84.25 100 SER A CA 1
ATOM 806 C C . SER A 1 100 ? -8.093 7.752 0.139 1.00 84.25 100 SER A C 1
ATOM 808 O O . SER A 1 100 ? -8.519 8.261 -0.893 1.00 84.25 100 SER A O 1
ATOM 810 N N . TYR A 1 101 ? -6.789 7.696 0.398 1.00 82.81 101 TYR A N 1
ATOM 811 C CA . TYR A 1 101 ? -5.772 8.238 -0.490 1.00 82.81 101 TYR A CA 1
ATOM 812 C C . TYR A 1 101 ? -5.805 7.556 -1.861 1.00 82.81 101 TYR A C 1
ATOM 814 O O . TYR A 1 101 ? -5.877 8.244 -2.870 1.00 82.81 101 TYR A O 1
ATOM 822 N N . LEU A 1 102 ? -5.860 6.224 -1.917 1.00 79.88 102 LEU A N 1
ATOM 823 C CA . LEU A 1 102 ? -5.960 5.456 -3.161 1.00 79.88 102 LEU A CA 1
ATOM 824 C C . LEU A 1 102 ? -7.261 5.722 -3.925 1.00 79.88 102 LEU A C 1
ATOM 826 O O . LEU A 1 102 ? -7.237 5.761 -5.151 1.00 79.88 102 LEU A O 1
ATOM 830 N N . MET A 1 103 ? -8.381 5.943 -3.233 1.00 80.12 103 MET A N 1
ATOM 831 C CA . MET A 1 103 ? -9.638 6.350 -3.873 1.00 80.12 103 MET A CA 1
ATOM 832 C C . MET A 1 103 ? -9.612 7.799 -4.372 1.00 80.12 103 MET A C 1
ATOM 834 O O . MET A 1 103 ? -10.275 8.122 -5.354 1.00 80.12 103 MET A O 1
ATOM 838 N N . ASN A 1 104 ? -8.838 8.666 -3.718 1.00 77.62 104 ASN A N 1
ATOM 839 C CA . ASN A 1 104 ? -8.653 10.060 -4.115 1.00 77.62 104 ASN A CA 1
ATOM 840 C C . ASN A 1 104 ? -7.576 10.240 -5.194 1.00 77.62 104 ASN A C 1
ATOM 842 O O . ASN A 1 104 ? -7.588 11.243 -5.915 1.00 77.62 104 ASN A O 1
ATOM 846 N N . ILE A 1 105 ? -6.645 9.290 -5.332 1.00 77.81 105 ILE A N 1
ATOM 847 C CA . ILE A 1 105 ? -5.692 9.273 -6.435 1.00 77.81 105 ILE A CA 1
ATOM 848 C C . ILE A 1 105 ? -6.497 9.127 -7.723 1.00 77.81 105 ILE A C 1
ATOM 850 O O . ILE A 1 105 ? -7.105 8.096 -8.007 1.00 77.81 105 ILE A O 1
ATOM 854 N N . ARG A 1 106 ? -6.494 10.192 -8.530 1.00 73.50 106 ARG A N 1
ATOM 855 C CA . ARG A 1 106 ? -7.111 10.168 -9.853 1.00 73.50 106 ARG A CA 1
ATOM 856 C C . ARG A 1 106 ? -6.513 9.000 -10.647 1.00 73.50 106 ARG A C 1
ATOM 858 O O . ARG A 1 106 ? -5.288 8.860 -10.650 1.00 73.50 106 ARG A O 1
ATOM 865 N N . PRO A 1 107 ? -7.319 8.221 -11.391 1.00 68.75 107 PRO A N 1
ATOM 866 C CA . PRO A 1 107 ? -6.826 7.122 -12.231 1.00 68.75 107 PRO A CA 1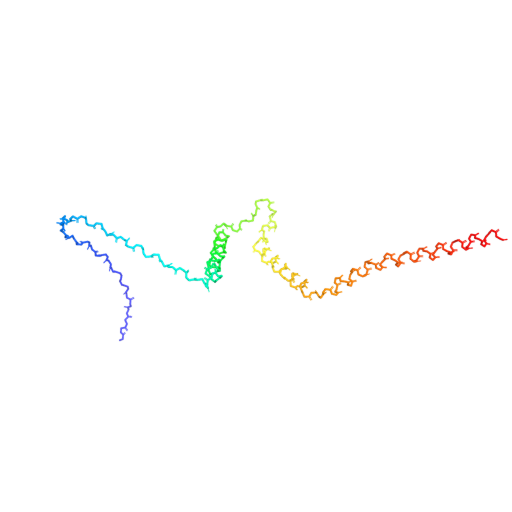
ATOM 867 C C . PRO A 1 107 ? -5.713 7.549 -13.211 1.00 68.75 107 PRO A C 1
ATOM 869 O O . PRO A 1 107 ? -4.930 6.720 -13.668 1.00 68.75 107 PRO A O 1
ATOM 872 N N . SER A 1 108 ? -5.573 8.855 -13.470 1.00 70.62 108 SER A N 1
ATOM 873 C CA . SER A 1 108 ? -4.461 9.460 -14.206 1.00 70.62 108 SER A CA 1
ATOM 874 C C . SER A 1 108 ? -3.077 9.248 -13.579 1.00 70.62 108 SER A C 1
ATOM 876 O O . SER A 1 108 ? -2.102 9.167 -14.313 1.00 70.62 108 SER A O 1
ATOM 878 N N . LEU A 1 109 ? -2.951 9.164 -12.251 1.00 78.25 109 LEU A N 1
ATOM 879 C CA . LEU A 1 109 ? -1.661 8.944 -11.581 1.00 78.25 109 LEU A CA 1
ATOM 880 C C . LEU A 1 109 ? -1.176 7.504 -11.783 1.00 78.25 109 LEU A C 1
ATOM 882 O O . LEU A 1 109 ? -0.012 7.287 -12.107 1.00 78.25 109 LEU A O 1
ATOM 886 N N . ALA A 1 110 ? -2.087 6.532 -11.683 1.00 79.88 110 ALA A N 1
ATOM 887 C CA . ALA A 1 110 ? -1.804 5.138 -12.017 1.00 79.88 110 ALA A CA 1
ATOM 888 C C . ALA A 1 110 ? -1.413 4.985 -13.498 1.00 79.88 110 ALA A C 1
ATOM 890 O O . ALA A 1 110 ? -0.417 4.334 -13.806 1.00 79.88 110 ALA A O 1
ATOM 891 N N . LEU A 1 111 ? -2.137 5.653 -14.406 1.00 83.38 111 LEU A N 1
ATOM 892 C CA . LEU A 1 111 ? -1.770 5.734 -15.826 1.00 83.38 111 LEU A CA 1
ATOM 893 C C . LEU A 1 111 ? -0.409 6.413 -16.040 1.00 83.38 1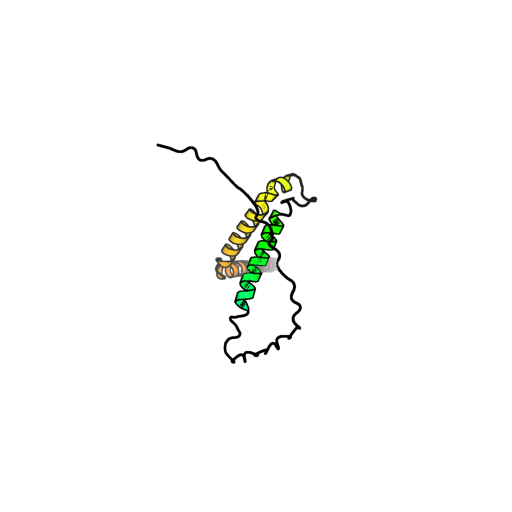11 LEU A C 1
ATOM 895 O O . LEU A 1 111 ? 0.344 5.993 -16.912 1.00 83.38 111 LEU A O 1
ATOM 899 N N . GLY A 1 112 ? -0.067 7.418 -15.232 1.00 89.19 112 GLY A N 1
ATOM 900 C CA . GLY A 1 112 ? 1.238 8.076 -15.249 1.00 89.19 112 GLY A CA 1
ATOM 901 C C . GLY A 1 112 ? 2.375 7.120 -14.891 1.00 89.19 112 GLY A C 1
ATOM 902 O O . GLY A 1 112 ? 3.333 7.002 -15.650 1.00 89.19 112 GLY A O 1
ATOM 903 N N . PHE A 1 113 ? 2.252 6.375 -13.787 1.00 89.94 113 PHE A N 1
ATOM 904 C CA . PHE A 1 113 ? 3.238 5.352 -13.418 1.00 89.94 113 PHE A CA 1
ATOM 905 C C . PHE A 1 113 ? 3.334 4.240 -14.463 1.00 89.94 113 PHE A C 1
ATOM 907 O O . PHE A 1 113 ? 4.438 3.850 -14.839 1.00 89.94 113 PHE A O 1
ATOM 914 N N . LEU A 1 114 ? 2.198 3.773 -14.984 1.00 90.31 114 LEU A N 1
ATOM 915 C CA . LEU A 1 114 ? 2.170 2.784 -16.057 1.00 90.31 114 LEU A CA 1
ATOM 916 C C . LEU A 1 114 ? 2.868 3.303 -17.322 1.00 90.31 114 LEU A C 1
ATOM 918 O O . LEU A 1 114 ? 3.620 2.563 -17.952 1.00 90.31 114 LEU A O 1
ATOM 922 N N . GLY A 1 115 ? 2.667 4.575 -17.668 1.00 93.00 115 GLY A N 1
ATOM 923 C CA . GLY A 1 115 ? 3.339 5.244 -18.777 1.00 93.00 115 GLY A CA 1
ATOM 924 C C . GLY A 1 115 ? 4.846 5.366 -18.563 1.00 93.00 115 GLY A C 1
ATOM 925 O O . GLY A 1 115 ? 5.605 5.041 -19.468 1.00 93.00 115 GLY A O 1
ATOM 926 N N . LEU A 1 116 ? 5.296 5.751 -17.365 1.00 92.88 116 LEU A N 1
ATOM 927 C CA . LEU A 1 116 ? 6.723 5.820 -17.028 1.00 92.88 116 LEU A CA 1
ATOM 928 C C . LEU A 1 116 ? 7.396 4.446 -17.118 1.00 92.88 116 LEU A C 1
ATOM 930 O O . LEU A 1 116 ? 8.460 4.320 -17.724 1.00 92.88 116 LEU A O 1
ATOM 934 N N . ILE A 1 117 ? 6.755 3.406 -16.577 1.00 94.25 117 ILE A N 1
ATOM 935 C CA . ILE A 1 117 ? 7.246 2.025 -16.681 1.00 94.25 117 ILE A CA 1
ATOM 936 C C . ILE A 1 117 ? 7.295 1.601 -18.151 1.00 94.25 117 ILE A C 1
ATOM 938 O O . ILE A 1 117 ? 8.318 1.095 -18.612 1.00 94.25 117 ILE A O 1
ATOM 942 N N . SER A 1 118 ? 6.232 1.874 -18.909 1.00 93.69 118 SER A N 1
ATOM 943 C CA . SER A 1 118 ? 6.148 1.518 -20.328 1.00 93.69 118 SER A CA 1
ATOM 944 C C . SER A 1 118 ? 7.149 2.283 -21.188 1.00 93.69 118 SER A C 1
ATOM 946 O O . SER A 1 118 ? 7.591 1.742 -22.191 1.00 93.69 118 SER A O 1
ATOM 948 N N . LEU A 1 119 ? 7.524 3.509 -20.808 1.00 93.75 119 LEU A N 1
ATOM 949 C CA . LEU A 1 119 ? 8.505 4.337 -21.513 1.00 93.75 119 LEU A CA 1
ATOM 950 C C . LEU A 1 119 ? 9.951 3.970 -21.144 1.00 93.75 119 LEU A C 1
ATOM 952 O O . LEU A 1 119 ? 10.854 4.178 -21.951 1.00 93.75 119 LEU A O 1
ATOM 956 N N . SER A 1 120 ? 10.186 3.371 -19.972 1.00 94.81 120 SER A N 1
ATOM 957 C CA . SER A 1 120 ? 11.534 2.961 -19.553 1.00 94.81 120 SER A CA 1
ATOM 958 C C . SER A 1 120 ? 12.179 1.959 -20.525 1.00 94.81 120 SER A C 1
ATOM 960 O O . SER A 1 120 ? 13.346 2.101 -20.894 1.00 94.81 120 SER A O 1
ATOM 962 N N . VAL A 1 121 ? 11.391 0.999 -21.017 1.00 93.19 121 VAL A N 1
ATOM 963 C CA . VAL A 1 121 ? 11.825 -0.044 -21.955 1.00 93.19 121 VAL A CA 1
ATOM 964 C C . VAL A 1 121 ? 12.208 0.519 -23.334 1.00 93.19 121 VAL A C 1
ATOM 966 O O . VAL A 1 121 ? 13.341 0.283 -23.763 1.00 93.19 121 VAL A O 1
ATOM 969 N N . PRO A 1 122 ? 11.355 1.281 -24.050 1.00 93.06 122 PRO A N 1
ATOM 970 C CA . PRO A 1 122 ? 11.719 1.854 -25.340 1.00 93.06 122 PRO A CA 1
ATOM 971 C C . PRO A 1 122 ? 12.852 2.875 -25.210 1.00 93.06 122 PRO A C 1
ATOM 973 O O . PRO A 1 122 ? 13.723 2.890 -26.072 1.00 93.06 122 PRO A O 1
ATOM 976 N N . MET A 1 123 ? 12.921 3.658 -24.126 1.00 93.88 123 MET A N 1
ATOM 977 C CA . MET A 1 123 ? 14.048 4.575 -23.895 1.00 93.88 123 MET A CA 1
ATOM 978 C C . MET A 1 123 ? 15.383 3.828 -23.788 1.00 93.88 123 MET A C 1
ATOM 980 O O . MET A 1 123 ? 16.354 4.204 -24.445 1.00 93.88 123 MET A O 1
ATOM 984 N N . SER A 1 124 ? 15.431 2.734 -23.021 1.00 94.62 124 SER A N 1
ATOM 985 C CA . SER A 1 124 ? 16.622 1.878 -22.942 1.00 94.62 124 SER A CA 1
ATOM 986 C C . SER A 1 124 ? 16.951 1.221 -24.289 1.00 94.62 124 SER A C 1
ATOM 988 O O . SER A 1 124 ? 18.112 1.195 -24.699 1.00 94.62 124 SER A O 1
ATOM 990 N N . THR A 1 125 ? 15.930 0.761 -25.015 1.00 94.88 125 THR A N 1
ATOM 991 C CA . THR A 1 125 ? 16.085 0.115 -26.328 1.00 94.88 125 THR A CA 1
ATOM 992 C C . THR A 1 125 ? 16.677 1.067 -27.369 1.00 94.88 125 THR A C 1
ATOM 994 O O . THR A 1 125 ? 17.610 0.695 -28.077 1.00 94.88 125 THR A O 1
ATOM 997 N N . VAL A 1 126 ? 16.180 2.308 -27.441 1.00 96.06 126 VAL A N 1
ATOM 998 C CA . VAL A 1 126 ? 16.695 3.339 -28.358 1.00 96.06 126 VAL A CA 1
ATOM 999 C C . VAL A 1 126 ? 18.157 3.644 -28.052 1.00 96.06 126 VAL A C 1
ATOM 1001 O O . VAL A 1 126 ? 18.978 3.664 -28.966 1.00 96.06 126 VAL A O 1
ATOM 1004 N N . MET A 1 127 ? 18.501 3.815 -26.772 1.00 95.50 127 MET A N 1
ATOM 1005 C CA . MET A 1 127 ? 19.884 4.059 -26.359 1.00 95.50 127 MET A CA 1
ATOM 1006 C C . MET A 1 127 ? 20.812 2.909 -26.779 1.00 95.50 127 MET A C 1
ATOM 1008 O O . MET A 1 127 ? 21.882 3.149 -27.338 1.00 95.50 127 MET A O 1
ATOM 1012 N N . GLY A 1 128 ? 20.381 1.660 -26.573 1.00 95.50 128 GLY A N 1
ATOM 1013 C CA . GLY A 1 128 ? 21.129 0.477 -27.000 1.00 95.50 128 GLY A CA 1
ATOM 1014 C C . GLY A 1 128 ? 21.306 0.393 -28.520 1.00 95.50 128 GLY A C 1
ATOM 1015 O O . GLY A 1 128 ? 22.396 0.083 -28.996 1.00 95.50 128 GLY A O 1
ATOM 1016 N N . MET A 1 129 ? 20.269 0.724 -29.296 1.00 95.06 129 MET A N 1
ATOM 1017 C CA . MET A 1 129 ? 20.356 0.753 -30.761 1.00 95.06 129 MET A CA 1
ATOM 1018 C C . MET A 1 129 ? 21.335 1.815 -31.269 1.00 95.06 129 MET A C 1
ATOM 1020 O O . MET A 1 129 ? 22.112 1.528 -32.178 1.00 95.06 129 MET A O 1
ATOM 1024 N N . VAL A 1 130 ? 21.335 3.017 -30.682 1.00 95.25 130 VAL A N 1
ATOM 1025 C CA . VAL A 1 130 ? 22.282 4.081 -31.059 1.00 95.25 130 VAL A CA 1
ATOM 1026 C C . VAL A 1 130 ? 23.722 3.622 -30.833 1.00 95.25 130 VAL A C 1
ATOM 1028 O O . VAL A 1 130 ? 24.536 3.705 -31.751 1.00 95.25 130 VAL A O 1
ATOM 1031 N N . GLN A 1 131 ? 24.014 3.047 -29.663 1.00 92.94 131 GLN A N 1
ATOM 1032 C CA . GLN A 1 131 ? 25.346 2.515 -29.361 1.00 92.94 131 GLN A CA 1
ATOM 1033 C C . GLN A 1 131 ? 25.749 1.389 -30.322 1.00 92.94 131 GLN A C 1
ATOM 1035 O O . GLN A 1 131 ? 26.874 1.367 -30.813 1.00 92.94 131 GLN A O 1
ATOM 1040 N N . ALA A 1 132 ? 24.834 0.473 -30.651 1.00 93.56 132 ALA A N 1
ATOM 1041 C CA . ALA A 1 132 ? 25.114 -0.604 -31.598 1.00 93.56 132 ALA A CA 1
ATOM 1042 C C . ALA A 1 132 ? 25.462 -0.075 -33.003 1.00 93.56 132 ALA A C 1
ATOM 1044 O O . ALA A 1 132 ? 26.383 -0.583 -33.644 1.00 93.56 132 ALA A O 1
ATOM 1045 N N . ILE A 1 133 ? 24.764 0.966 -33.471 1.00 95.75 133 ILE A N 1
ATOM 1046 C CA . ILE A 1 133 ? 25.030 1.608 -34.766 1.00 95.75 133 ILE A CA 1
ATOM 1047 C C . ILE A 1 133 ? 26.391 2.314 -34.764 1.00 95.75 133 ILE A C 1
ATOM 1049 O O . ILE A 1 133 ? 27.127 2.212 -35.746 1.00 95.75 133 ILE A O 1
ATOM 1053 N N . GLU A 1 134 ? 26.747 3.012 -33.684 1.00 93.25 134 GLU A N 1
ATOM 1054 C CA . GLU A 1 134 ? 28.061 3.657 -33.552 1.00 93.25 134 GLU A CA 1
ATOM 1055 C C . GLU A 1 134 ? 29.202 2.635 -33.587 1.00 93.25 134 GLU A C 1
ATOM 1057 O O . GLU A 1 134 ? 30.166 2.816 -34.333 1.00 93.25 134 GLU A O 1
ATOM 1062 N N . MET A 1 135 ? 29.062 1.520 -32.866 1.00 93.25 135 MET A N 1
ATOM 1063 C CA . MET A 1 135 ? 30.045 0.431 -32.883 1.00 93.25 135 MET A CA 1
ATOM 1064 C C . MET A 1 135 ? 30.158 -0.210 -34.271 1.00 93.25 135 MET A C 1
ATOM 1066 O O . MET A 1 135 ? 31.264 -0.440 -34.761 1.00 93.25 135 MET A O 1
ATOM 1070 N N . ALA A 1 136 ? 29.028 -0.454 -34.943 1.00 92.81 136 ALA A N 1
ATOM 1071 C CA . ALA A 1 136 ? 29.015 -0.999 -36.298 1.00 92.81 136 ALA A CA 1
ATOM 1072 C C . ALA A 1 136 ? 29.712 -0.064 -37.299 1.00 92.81 136 ALA A C 1
ATOM 1074 O O . ALA A 1 136 ? 30.502 -0.524 -38.123 1.00 92.81 136 ALA A O 1
ATOM 1075 N N . LYS A 1 137 ? 29.475 1.251 -37.195 1.00 92.94 137 LYS A N 1
ATOM 1076 C CA . LYS A 1 137 ? 30.172 2.266 -37.997 1.00 92.94 137 LYS A CA 1
ATOM 1077 C C . LYS A 1 137 ? 31.676 2.271 -37.735 1.00 92.94 137 LYS A C 1
ATOM 1079 O O . LYS A 1 137 ? 32.439 2.282 -38.693 1.00 92.94 137 LYS A O 1
ATOM 1084 N N . GLY A 1 138 ? 32.097 2.221 -36.470 1.00 91.44 138 GLY A N 1
ATOM 1085 C CA . GLY A 1 138 ? 33.515 2.171 -36.104 1.00 91.44 138 GLY A CA 1
ATOM 1086 C C . GLY A 1 138 ? 34.235 0.949 -36.682 1.00 91.44 138 GLY A C 1
ATOM 1087 O O . GLY A 1 138 ? 35.330 1.080 -37.221 1.00 91.44 138 GLY A O 1
ATOM 1088 N N . LEU A 1 139 ? 33.593 -0.223 -36.646 1.00 91.19 139 LEU A N 1
ATOM 1089 C CA . LEU A 1 139 ? 34.133 -1.450 -37.242 1.00 91.19 139 LEU A CA 1
ATOM 1090 C C . LEU A 1 139 ? 34.226 -1.372 -38.771 1.00 91.19 139 LEU A C 1
ATOM 1092 O O . LEU A 1 139 ? 35.240 -1.770 -39.336 1.00 91.19 139 LEU A O 1
ATOM 1096 N N . LEU A 1 140 ? 33.199 -0.837 -39.437 1.00 89.38 140 LEU A N 1
ATOM 1097 C CA . LEU A 1 140 ? 33.204 -0.633 -40.890 1.00 89.38 140 LEU A CA 1
ATOM 1098 C C . LEU A 1 140 ? 34.300 0.347 -41.330 1.00 89.38 140 LEU A C 1
ATOM 1100 O O . LEU A 1 140 ? 34.990 0.077 -42.307 1.00 89.38 140 LEU A O 1
ATOM 1104 N N . SER A 1 141 ? 34.494 1.447 -40.597 1.00 89.94 141 SER A N 1
ATOM 1105 C CA . SER A 1 141 ? 35.564 2.415 -40.870 1.00 89.94 141 SER A CA 1
ATOM 1106 C C . SER A 1 141 ? 36.966 1.885 -40.563 1.00 89.94 141 SER A C 1
ATOM 1108 O O . SER A 1 141 ? 37.921 2.372 -41.148 1.00 89.94 141 SER A O 1
ATOM 1110 N N . GLY A 1 142 ? 37.112 0.913 -39.659 1.00 80.06 142 GLY A N 1
ATOM 1111 C CA . GLY A 1 142 ? 38.397 0.259 -39.391 1.00 80.06 142 GLY A CA 1
ATOM 1112 C C . GLY A 1 142 ? 38.787 -0.808 -40.421 1.00 80.06 142 GLY A C 1
ATOM 1113 O O . GLY A 1 142 ? 39.930 -1.259 -40.414 1.00 80.06 142 GLY A O 1
ATOM 1114 N N . LEU A 1 143 ? 37.847 -1.231 -41.275 1.00 77.88 143 LEU A N 1
ATOM 1115 C CA . LEU A 1 143 ? 38.052 -2.269 -42.289 1.00 77.88 143 LEU A CA 1
ATOM 1116 C C . LEU A 1 143 ? 38.272 -1.705 -43.709 1.00 77.88 143 LEU A C 1
ATOM 1118 O O . LEU A 1 143 ? 38.707 -2.460 -44.578 1.00 77.88 143 LEU A O 1
ATOM 1122 N N . SER A 1 144 ? 37.963 -0.421 -43.955 1.00 60.38 144 SER A N 1
ATOM 1123 C CA . SER A 1 144 ? 38.249 0.284 -45.222 1.00 60.38 144 SER A CA 1
ATOM 1124 C C . SER A 1 144 ? 39.575 1.028 -45.160 1.00 60.38 144 SER A C 1
ATOM 1126 O O . SER A 1 144 ? 40.334 0.955 -46.147 1.00 60.38 144 SER A O 1
#

pLDDT: mean 73.5, std 17.59, range [37.5, 96.06]

Foldseek 3Di:
DDDDDDDDDDDDDDDDDDDDDDDDDDDDPDPDDDDDDDPDDDPPPVVVVVV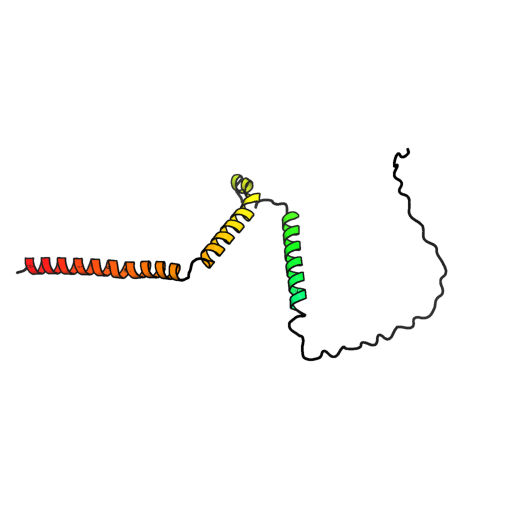VVVVVVVVVVVVVCVVPPLQPPPPDDPVCRVCSVCVVVVVVVVVVVVVVVVVVPDVVVVVVVVVVVVVVVVVVVVVVVVVVVVVVVVVVVVVD

Sequence (144 aa):
MESTSLFPSPTLTFLSSSSAKASYRKKPVRRVVAASRGPGDRDYRGKLVDENMIVLRMRIREVKMLETSKSPPSNWMEWEKRYYDHYNEDVCQAVGLLQSYLMNIRPSLALGFLGLISLSVPMSTVMGMVQAIEMAKGLLSGLS

Radius of gyration: 39.81 Å; chains: 1; bounding box: 104×52×103 Å